Protein AF-A0AAW6JMI2-F1 (afdb_monomer_lite)

Sequence (132 aa):
MVSCQGEDDKPRVPVHCGHKKDKWYDEKLLVSPLIANCVEFFNYSAAGEILPIEEPSKKVAAETTIENLSLNIPKLQRMRQAAIDAELELLDNDDFNEEEIRNIIKDYLELDNDGKYKPFCAAIIYTLQNYY

Foldseek 3Di:
DDDDDDDDPDDPPPAFACVLLPVPDDPQQALDPPDPPSLQQWAADLLQDTAGDPPPSRRRSSVSNCVSRVCPDPVNSNVLNVVLVVVVVVVVVDPDDPVNLVVVLVVQVDADPVRHGDPNSSNNNNCSVPPD

Radius of gyration: 16.34 Å; chains: 1; bounding box: 44×31×35 Å

pLDDT: mean 87.32, std 13.83, range [27.56, 97.81]

Secondary structure (DSSP, 8-state):
--PPPP--SS--SSP-HHHHHTT---TTT---TTSTTGGGGEEE-TTS-EEE-S-HHHHHHHHHHHHHTTTT-HHHHHHHHHHHHHHHHHHTTS---HHHHHHHHHHHHS--TTS-PPTTHHHHHHHHHHH-

Structure (mmCIF, N/CA/C/O backbone):
data_AF-A0AAW6JMI2-F1
#
_entry.id   AF-A0AAW6JMI2-F1
#
loop_
_atom_site.group_PDB
_atom_site.id
_atom_site.type_symbol
_atom_site.label_atom_id
_atom_site.label_alt_id
_atom_site.label_comp_id
_atom_site.label_asym_id
_atom_site.label_entity_id
_atom_site.label_seq_id
_atom_site.pdbx_PDB_ins_code
_atom_site.Cartn_x
_atom_site.Cartn_y
_atom_site.Cartn_z
_atom_si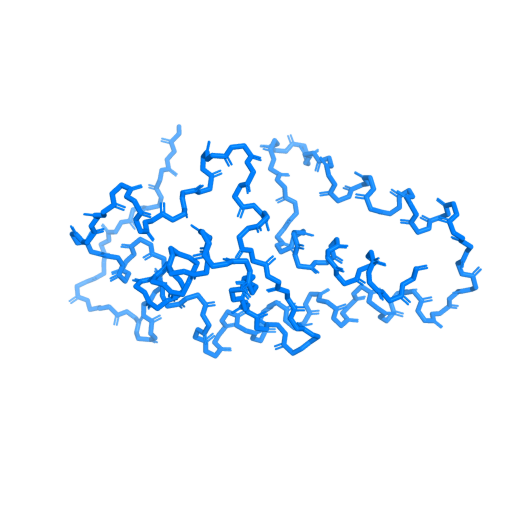te.occupancy
_atom_site.B_iso_or_equiv
_atom_site.auth_seq_id
_atom_site.auth_comp_id
_atom_site.auth_asym_id
_atom_site.auth_atom_id
_atom_site.pdbx_PDB_model_num
ATOM 1 N N . MET A 1 1 ? -22.590 2.071 -10.360 1.00 35.00 1 MET A N 1
ATOM 2 C CA . MET A 1 1 ? -21.605 2.048 -9.259 1.00 35.00 1 MET A CA 1
ATOM 3 C C . MET A 1 1 ? -22.012 0.902 -8.341 1.00 35.00 1 MET A C 1
ATOM 5 O O . MET A 1 1 ? -23.002 1.043 -7.640 1.00 35.00 1 MET A O 1
ATOM 9 N N . VAL A 1 2 ? -21.396 -0.278 -8.459 1.00 27.56 2 VAL A N 1
ATOM 10 C CA . VAL A 1 2 ? -21.819 -1.469 -7.696 1.00 27.56 2 VAL A CA 1
ATOM 11 C C . VAL A 1 2 ? -20.666 -1.886 -6.795 1.00 27.56 2 VAL A C 1
ATOM 13 O O . VAL A 1 2 ? -19.684 -2.466 -7.246 1.00 27.56 2 VAL A O 1
ATOM 16 N N . SER A 1 3 ? -20.790 -1.494 -5.527 1.00 44.75 3 SER A N 1
ATOM 17 C CA . SER A 1 3 ? -20.007 -1.997 -4.401 1.00 44.75 3 SER A CA 1
ATOM 18 C C . SER A 1 3 ? -20.315 -3.485 -4.242 1.00 44.75 3 SER A C 1
ATOM 20 O O . SER A 1 3 ? -21.488 -3.856 -4.232 1.00 44.75 3 SER A O 1
ATOM 22 N N . CYS A 1 4 ? -19.283 -4.329 -4.178 1.00 57.50 4 CYS A N 1
ATOM 23 C CA . CYS A 1 4 ? -19.421 -5.785 -4.160 1.00 57.50 4 CYS A CA 1
ATOM 24 C C . CYS A 1 4 ? -20.424 -6.245 -3.092 1.00 57.50 4 CYS A C 1
ATOM 26 O O . CYS A 1 4 ? -20.301 -5.892 -1.919 1.00 57.50 4 CYS A O 1
ATOM 28 N N . GLN A 1 5 ? -21.419 -7.006 -3.543 1.00 48.47 5 GLN A N 1
ATOM 29 C CA . GLN A 1 5 ? -22.502 -7.560 -2.744 1.00 48.47 5 GLN A CA 1
ATOM 30 C C . GLN A 1 5 ? -21.959 -8.546 -1.705 1.00 48.47 5 GLN A C 1
ATOM 32 O O . GLN A 1 5 ? -21.193 -9.450 -2.040 1.00 48.47 5 GLN A O 1
ATOM 37 N N . GLY A 1 6 ? -22.371 -8.354 -0.453 1.00 53.41 6 GLY A N 1
ATOM 38 C CA . GLY A 1 6 ? -22.297 -9.375 0.579 1.00 53.41 6 GLY A CA 1
ATOM 39 C C . GLY A 1 6 ? -23.549 -10.241 0.519 1.00 53.41 6 GLY A C 1
ATOM 40 O O . GLY A 1 6 ? -24.642 -9.694 0.531 1.00 53.41 6 GLY A O 1
ATOM 41 N N . GLU A 1 7 ? -23.358 -11.556 0.443 1.00 47.69 7 GLU A N 1
ATOM 42 C CA . GLU A 1 7 ? -24.293 -12.609 0.863 1.00 47.69 7 GLU A CA 1
ATOM 43 C C . GLU A 1 7 ? -23.538 -13.950 0.776 1.00 47.69 7 GLU A C 1
ATOM 45 O O . GLU A 1 7 ? -23.599 -14.673 -0.209 1.00 47.69 7 GLU A O 1
ATOM 50 N N . ASP A 1 8 ? -22.742 -14.249 1.804 1.00 48.19 8 ASP A N 1
ATOM 51 C CA . ASP A 1 8 ? -22.264 -15.601 2.111 1.00 48.19 8 ASP A CA 1
ATOM 52 C C . ASP A 1 8 ? -22.510 -15.769 3.625 1.00 48.19 8 ASP A C 1
ATOM 54 O O . ASP A 1 8 ? -21.880 -15.087 4.434 1.00 48.19 8 ASP A O 1
ATOM 58 N N . ASP A 1 9 ? -23.427 -16.661 4.023 1.00 56.53 9 ASP A N 1
ATOM 59 C CA . ASP A 1 9 ? -23.853 -16.923 5.421 1.00 56.53 9 ASP A CA 1
ATOM 60 C C . ASP A 1 9 ? -22.725 -17.452 6.341 1.00 56.53 9 ASP A C 1
ATOM 62 O O . ASP A 1 9 ? -22.934 -17.796 7.508 1.00 56.53 9 ASP A O 1
ATOM 66 N N . LYS A 1 10 ? -21.494 -17.542 5.827 1.00 54.28 10 LYS A N 1
ATOM 67 C CA . LYS A 1 10 ? -20.282 -17.874 6.577 1.00 54.28 10 LYS A CA 1
ATOM 68 C C . LYS A 1 10 ? -19.122 -17.037 6.033 1.00 54.28 10 LYS A C 1
ATOM 70 O O . LYS A 1 10 ? -18.800 -17.169 4.851 1.00 54.28 10 LYS A O 1
ATOM 75 N N . PRO A 1 11 ? -18.438 -16.219 6.855 1.00 53.22 11 PRO A N 1
ATOM 76 C CA . PRO A 1 11 ? -17.300 -15.455 6.371 1.00 53.22 11 PRO A CA 1
ATOM 77 C C . PRO A 1 11 ? -16.192 -16.412 5.925 1.00 53.22 11 PRO A C 1
ATOM 79 O O . PRO A 1 11 ? -15.721 -17.249 6.700 1.00 53.22 11 PRO A O 1
ATOM 82 N N . ARG A 1 12 ? -15.752 -16.279 4.668 1.00 57.06 12 ARG A N 1
ATOM 83 C CA . ARG A 1 12 ? -14.520 -16.919 4.195 1.00 57.06 12 ARG A CA 1
ATOM 84 C C . ARG A 1 12 ? -13.361 -16.335 5.001 1.00 57.06 12 ARG A C 1
ATOM 86 O O . ARG A 1 12 ? -13.000 -15.171 4.851 1.00 57.06 12 ARG A O 1
ATOM 93 N N . VAL A 1 13 ? -12.831 -17.141 5.910 1.00 60.50 13 VAL A N 1
ATOM 94 C CA . VAL A 1 13 ? -11.715 -16.797 6.794 1.00 60.50 13 VAL A CA 1
ATOM 95 C C . VAL A 1 13 ? -10.440 -16.621 5.950 1.00 60.50 13 VAL A C 1
ATOM 97 O O . VAL A 1 13 ? -10.189 -17.481 5.102 1.00 60.50 13 VAL A O 1
ATOM 100 N N . PRO A 1 14 ? -9.598 -15.588 6.152 1.00 68.25 14 PRO A N 1
ATOM 101 C CA . PRO A 1 14 ? -9.759 -14.386 6.977 1.00 68.25 14 PRO A CA 1
ATOM 102 C C . PRO A 1 14 ? -10.402 -13.216 6.203 1.00 68.25 14 PRO A C 1
ATOM 104 O O . PRO A 1 14 ? -10.058 -12.951 5.051 1.00 68.25 14 PRO A O 1
ATOM 107 N N . VAL A 1 15 ? -11.283 -12.467 6.873 1.00 80.69 15 VAL A N 1
ATOM 108 C CA . VAL A 1 15 ? -11.886 -11.230 6.344 1.00 80.69 15 VAL A CA 1
ATOM 109 C C . VAL A 1 15 ? -10.923 -10.042 6.455 1.00 80.69 15 VAL A C 1
ATOM 111 O O . VAL A 1 15 ? -10.117 -9.974 7.381 1.00 80.69 15 VAL A O 1
ATOM 114 N N . HIS A 1 16 ? -11.020 -9.093 5.522 1.00 86.19 16 HIS A N 1
ATOM 115 C CA . HIS A 1 16 ? -10.214 -7.867 5.474 1.00 86.19 16 HIS A CA 1
ATOM 116 C C . HIS A 1 16 ? -11.043 -6.682 4.949 1.00 86.19 16 HIS A C 1
ATOM 118 O O . HIS A 1 16 ? -12.182 -6.854 4.499 1.00 86.19 16 HIS A O 1
ATOM 124 N N . CYS A 1 17 ? -10.466 -5.479 4.980 1.00 84.69 17 CYS A N 1
ATOM 125 C CA . CYS A 1 17 ? -11.077 -4.233 4.513 1.00 84.69 17 CYS A CA 1
ATOM 126 C C . CYS A 1 17 ? -12.479 -4.028 5.116 1.00 84.69 17 CYS A C 1
ATOM 128 O O . CYS A 1 17 ? -12.653 -4.187 6.321 1.00 84.69 17 CYS A O 1
ATOM 130 N N . GLY A 1 18 ? -13.487 -3.700 4.298 1.00 80.25 18 GLY A N 1
ATOM 131 C CA . GLY A 1 18 ? -14.852 -3.424 4.762 1.00 80.25 18 GLY A CA 1
ATOM 132 C C . GLY A 1 18 ? -15.501 -4.574 5.540 1.00 80.25 18 GLY A C 1
ATOM 133 O O . GLY A 1 18 ? -16.195 -4.323 6.517 1.00 80.25 18 GLY A O 1
ATOM 134 N N . HIS A 1 19 ? -15.215 -5.828 5.178 1.00 81.81 19 HIS A N 1
ATOM 135 C CA . HIS A 1 19 ? -15.763 -6.988 5.890 1.00 81.81 19 HIS A CA 1
ATOM 136 C C . HIS A 1 19 ? -15.172 -7.147 7.292 1.00 81.81 19 HIS A C 1
ATOM 138 O O . HIS A 1 19 ? -15.861 -7.594 8.201 1.00 81.81 19 HIS A O 1
ATOM 144 N N . LYS A 1 20 ? -13.894 -6.792 7.472 1.00 85.94 20 LYS A N 1
ATOM 145 C CA . LYS A 1 20 ? -13.252 -6.800 8.790 1.00 85.94 20 LYS A CA 1
ATOM 146 C C . LYS A 1 20 ? -13.643 -5.580 9.619 1.00 85.94 20 LYS A C 1
ATOM 148 O O . LYS A 1 20 ? -13.850 -5.718 10.819 1.00 85.94 20 LYS A O 1
ATOM 153 N N . LYS A 1 21 ? -13.741 -4.423 8.958 1.00 86.50 21 LYS A N 1
ATOM 154 C CA . LYS A 1 21 ? -14.138 -3.145 9.549 1.00 86.50 21 LYS A CA 1
ATOM 155 C C . LYS A 1 21 ? -15.469 -3.260 10.294 1.00 86.50 21 LYS A C 1
ATOM 157 O O . LYS A 1 21 ? -15.616 -2.659 11.351 1.00 86.50 21 LYS A O 1
ATOM 162 N N . ASP A 1 22 ? -16.419 -4.023 9.744 1.00 84.69 22 ASP A N 1
ATOM 163 C CA . ASP A 1 22 ? -17.784 -4.143 10.268 1.00 84.69 22 ASP A CA 1
ATOM 164 C C . ASP A 1 22 ? -18.371 -2.746 10.565 1.00 84.69 22 ASP A C 1
ATOM 166 O O . ASP A 1 22 ? -18.466 -1.912 9.660 1.00 84.69 22 ASP A O 1
ATOM 170 N N . LYS A 1 23 ? -18.706 -2.449 11.825 1.00 87.81 23 LYS A N 1
ATOM 171 C CA . LYS A 1 23 ? -19.257 -1.157 12.259 1.00 87.81 23 LYS A CA 1
ATOM 172 C C . LYS A 1 23 ? -18.207 -0.186 12.793 1.00 87.81 23 LYS A C 1
ATOM 174 O O . LYS A 1 23 ? -18.566 0.920 13.195 1.00 87.81 23 LYS A O 1
ATOM 179 N N . TRP A 1 24 ? -16.935 -0.576 12.838 1.00 91.50 24 TRP A N 1
ATOM 180 C CA . TRP A 1 24 ? -15.885 0.289 13.356 1.00 91.50 24 TRP A CA 1
ATOM 181 C C . TRP A 1 24 ? -15.662 1.482 12.422 1.00 91.50 24 TRP A C 1
ATOM 183 O O . TRP A 1 24 ? -15.388 1.336 11.230 1.00 91.50 24 TRP A O 1
ATOM 193 N N . TYR A 1 25 ? -15.779 2.683 12.972 1.00 91.69 25 TYR A N 1
ATOM 194 C CA . TYR A 1 25 ? -15.459 3.927 12.294 1.00 91.69 25 TYR A CA 1
ATOM 195 C C . TYR A 1 25 ? -15.048 4.962 13.334 1.00 91.69 25 TYR A C 1
ATOM 197 O O . TYR A 1 25 ? -15.778 5.209 14.291 1.00 91.69 25 TYR A O 1
ATOM 205 N N . ASP A 1 26 ? -13.895 5.576 13.109 1.00 94.38 26 ASP A N 1
ATOM 206 C CA . ASP A 1 26 ? -13.416 6.727 13.857 1.00 94.38 26 ASP A CA 1
ATOM 207 C C . ASP A 1 26 ? -12.778 7.682 12.846 1.00 94.38 26 ASP A C 1
ATOM 209 O O . ASP A 1 26 ? -11.852 7.306 12.131 1.00 94.38 26 ASP A O 1
ATOM 213 N N . GLU A 1 27 ? -13.309 8.897 12.745 1.00 91.69 27 GLU A N 1
ATOM 214 C CA . GLU A 1 27 ? -12.872 9.896 11.764 1.00 91.69 27 GLU A CA 1
ATOM 215 C C . GLU A 1 27 ? -11.391 10.273 11.917 1.00 91.69 27 GLU A C 1
ATOM 217 O O . GLU A 1 27 ? -10.734 10.600 10.932 1.00 91.69 27 GLU A O 1
ATOM 222 N N . LYS A 1 28 ? -10.850 10.204 13.139 1.00 92.44 28 LYS A N 1
ATOM 223 C CA . LYS A 1 28 ? -9.457 10.558 13.431 1.00 92.44 28 LYS A CA 1
ATOM 224 C C . LYS A 1 28 ? -8.508 9.380 13.262 1.00 92.44 28 LYS A C 1
ATOM 226 O O . LYS A 1 28 ? -7.317 9.599 13.058 1.00 92.44 28 LYS A O 1
ATOM 231 N N . LEU A 1 29 ? -9.010 8.152 13.385 1.00 94.19 29 LEU A N 1
ATOM 232 C CA . LEU A 1 29 ? -8.183 6.944 13.358 1.00 94.19 29 LEU A CA 1
ATOM 233 C C . LEU A 1 29 ? -8.306 6.135 12.066 1.00 94.19 29 LEU A C 1
ATOM 235 O O . LEU A 1 29 ? -7.457 5.284 11.814 1.00 94.19 29 LEU A O 1
ATOM 239 N N . LEU A 1 30 ? -9.327 6.377 11.242 1.00 94.38 30 LEU A N 1
ATOM 240 C CA . LEU A 1 30 ? -9.474 5.736 9.940 1.00 94.38 30 LEU A CA 1
ATOM 241 C C . LEU A 1 30 ? -8.836 6.585 8.837 1.00 94.38 30 LEU A C 1
ATOM 243 O O . LEU A 1 30 ? -9.388 7.599 8.408 1.00 94.38 30 LEU A O 1
ATOM 247 N N . VAL A 1 31 ? -7.739 6.088 8.276 1.00 94.44 31 VAL A N 1
ATOM 248 C CA . VAL A 1 31 ? -7.166 6.619 7.038 1.00 94.44 31 VAL A CA 1
ATOM 249 C C . VAL A 1 31 ? -8.017 6.130 5.865 1.00 94.44 31 VAL A C 1
ATOM 251 O O . VAL A 1 31 ? -7.914 4.988 5.415 1.00 94.44 31 VAL A O 1
ATOM 254 N N . SER A 1 32 ? -8.919 6.989 5.394 1.00 88.81 32 SER A N 1
ATOM 255 C CA . SER A 1 32 ? -9.796 6.686 4.261 1.00 88.81 32 SER A CA 1
ATOM 256 C C . SER A 1 32 ? -9.038 6.813 2.934 1.00 88.81 32 SER A C 1
ATOM 258 O O . SER A 1 32 ? -8.371 7.822 2.735 1.00 88.81 32 SER A O 1
ATOM 260 N N . PRO A 1 33 ? -9.207 5.898 1.962 1.00 84.69 33 PRO A N 1
ATOM 261 C CA . PRO A 1 33 ? -8.627 6.060 0.623 1.00 84.69 33 PRO A CA 1
ATOM 262 C C . PRO A 1 33 ? -9.194 7.268 -0.149 1.00 84.69 33 PRO A C 1
ATOM 264 O O . PRO A 1 33 ? -8.732 7.570 -1.241 1.00 84.69 33 PRO A O 1
ATOM 267 N N . LEU A 1 34 ? -10.213 7.946 0.395 1.00 85.06 34 LEU A N 1
ATOM 268 C CA . LEU A 1 34 ? -10.815 9.147 -0.187 1.00 85.06 34 LEU A CA 1
ATOM 269 C C . LEU A 1 34 ? -10.103 10.447 0.216 1.00 85.06 34 LEU A C 1
ATOM 271 O O . LEU A 1 34 ? -10.412 11.491 -0.355 1.00 85.06 34 LEU A O 1
ATOM 275 N N . ILE A 1 35 ? -9.191 10.422 1.197 1.00 85.50 35 ILE A N 1
ATOM 276 C CA . ILE A 1 35 ? -8.381 11.607 1.508 1.00 85.50 35 ILE A CA 1
ATOM 277 C C . ILE A 1 35 ? -7.208 11.677 0.526 1.00 85.50 35 ILE A C 1
ATOM 279 O O . ILE A 1 35 ? -6.548 10.669 0.266 1.00 85.50 35 ILE A O 1
ATOM 283 N N . ALA A 1 36 ? -6.950 12.871 -0.013 1.00 79.06 36 ALA A N 1
ATOM 284 C CA . ALA A 1 36 ? -6.003 13.082 -1.111 1.00 79.06 36 ALA A CA 1
ATOM 285 C C . ALA A 1 36 ? -4.585 12.557 -0.822 1.00 79.06 36 ALA A C 1
ATOM 287 O O . ALA A 1 36 ? -3.894 12.121 -1.733 1.00 79.06 36 ALA A O 1
ATOM 288 N N . ASN A 1 37 ? -4.168 12.560 0.444 1.00 84.62 37 ASN A N 1
ATOM 289 C CA . ASN A 1 37 ? -2.830 12.176 0.879 1.00 84.62 37 ASN A CA 1
ATOM 290 C C . ASN A 1 37 ? -2.807 10.894 1.730 1.00 84.62 37 ASN A C 1
ATOM 292 O O . ASN A 1 37 ? -1.906 10.709 2.545 1.00 84.62 37 ASN A O 1
ATOM 296 N N . CYS A 1 38 ? -3.781 9.992 1.556 1.00 87.31 38 CYS A N 1
ATOM 297 C CA . CYS A 1 38 ? -3.841 8.735 2.316 1.00 87.31 38 CYS A CA 1
ATOM 298 C C . CYS A 1 38 ? -2.553 7.901 2.215 1.00 87.31 38 CYS A C 1
ATOM 300 O O . CYS A 1 38 ? -2.179 7.234 3.175 1.00 87.31 38 CYS A O 1
ATOM 302 N N . VAL A 1 39 ? -1.855 7.968 1.078 1.00 87.31 39 VAL A N 1
ATOM 303 C CA . VAL A 1 39 ? -0.595 7.253 0.843 1.00 87.31 39 VAL A CA 1
ATOM 304 C C . VAL A 1 39 ? 0.531 7.704 1.776 1.00 87.31 39 VAL A C 1
ATOM 306 O O . VAL A 1 39 ? 1.373 6.891 2.127 1.00 87.31 39 VAL A O 1
ATOM 309 N N . GLU A 1 40 ? 0.512 8.948 2.267 1.00 91.75 40 GLU A N 1
ATOM 310 C CA . GLU A 1 40 ? 1.538 9.481 3.179 1.00 91.75 40 GLU A CA 1
ATOM 311 C C . GLU A 1 40 ? 1.461 8.903 4.602 1.00 91.75 40 GLU A C 1
ATOM 313 O O . GLU A 1 40 ? 2.300 9.215 5.446 1.00 91.75 40 GLU A O 1
ATOM 318 N N . PHE A 1 41 ? 0.427 8.119 4.907 1.00 95.75 41 PHE A N 1
ATOM 319 C CA . PHE A 1 41 ? 0.276 7.455 6.202 1.00 95.75 41 PHE A CA 1
ATOM 320 C C . PHE A 1 41 ? 1.010 6.114 6.255 1.00 95.75 41 PHE A C 1
ATOM 322 O O . PHE A 1 41 ? 1.188 5.565 7.345 1.00 95.75 41 PHE A O 1
ATOM 329 N N . PHE A 1 42 ? 1.420 5.582 5.101 1.00 96.19 42 PHE A N 1
ATOM 330 C CA . PHE A 1 42 ? 1.877 4.208 4.969 1.00 96.19 42 PHE A CA 1
ATOM 331 C C . PHE A 1 42 ? 3.226 4.106 4.258 1.00 96.19 42 PHE A C 1
ATOM 333 O O . PHE A 1 42 ? 3.476 4.777 3.263 1.00 96.19 42 PHE A O 1
ATOM 340 N N . ASN A 1 43 ? 4.055 3.191 4.747 1.00 95.88 43 ASN A N 1
ATOM 341 C CA . ASN A 1 43 ? 5.242 2.674 4.080 1.00 95.88 43 ASN A CA 1
ATOM 342 C C . ASN A 1 43 ? 4.985 1.231 3.631 1.00 95.88 43 ASN A C 1
ATOM 344 O O . ASN A 1 43 ? 4.080 0.564 4.146 1.00 95.88 43 ASN A O 1
ATOM 348 N N . TYR A 1 44 ? 5.813 0.728 2.717 1.00 95.62 44 TYR A N 1
ATOM 349 C CA . TYR A 1 44 ? 5.716 -0.644 2.228 1.00 95.62 44 TYR A CA 1
ATOM 350 C C . TYR A 1 44 ? 7.051 -1.365 2.370 1.00 95.62 44 TYR A C 1
ATOM 352 O O . TYR A 1 44 ? 8.103 -0.801 2.080 1.00 95.62 44 TYR A O 1
ATOM 360 N N . SER A 1 45 ? 7.014 -2.618 2.821 1.00 95.31 45 SER A N 1
ATOM 361 C CA . SER A 1 45 ? 8.190 -3.489 2.786 1.00 95.31 45 SER A CA 1
ATOM 362 C C . SER A 1 45 ? 8.230 -4.289 1.483 1.00 95.31 45 SER A C 1
ATOM 364 O O . SER A 1 45 ? 7.186 -4.577 0.893 1.00 95.31 45 SER A O 1
ATOM 366 N N . ALA A 1 46 ? 9.424 -4.732 1.078 1.00 92.12 46 ALA A N 1
ATOM 367 C CA . ALA A 1 46 ? 9.581 -5.659 -0.047 1.00 92.12 46 ALA A CA 1
ATOM 368 C C . ALA A 1 46 ? 8.801 -6.977 0.162 1.00 92.12 46 ALA A C 1
ATOM 370 O O . ALA A 1 46 ? 8.310 -7.571 -0.787 1.00 92.12 46 ALA A O 1
ATOM 371 N N . ALA A 1 47 ? 8.577 -7.391 1.417 1.00 94.62 47 ALA A N 1
ATOM 372 C CA . ALA A 1 47 ? 7.746 -8.549 1.762 1.00 94.62 47 ALA A CA 1
ATOM 373 C C . ALA A 1 47 ? 6.224 -8.284 1.654 1.00 94.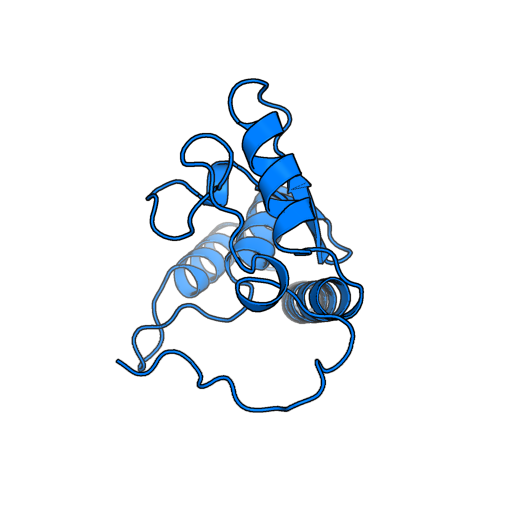62 47 ALA A C 1
ATOM 375 O O . ALA A 1 47 ? 5.408 -9.110 2.070 1.00 94.62 47 ALA A O 1
ATOM 376 N N . GLY A 1 48 ? 5.815 -7.126 1.128 1.00 95.25 48 GLY A N 1
ATOM 377 C CA . GLY A 1 48 ? 4.414 -6.768 0.934 1.00 95.25 48 GLY A CA 1
ATOM 378 C C . GLY A 1 48 ? 3.689 -6.368 2.221 1.00 95.25 48 GLY A C 1
ATOM 379 O O . GLY A 1 48 ? 2.456 -6.416 2.274 1.00 95.25 48 GLY A O 1
ATOM 380 N N . GLU A 1 49 ? 4.397 -5.977 3.278 1.00 97.31 49 GLU A N 1
ATOM 381 C CA . GLU A 1 49 ? 3.771 -5.435 4.487 1.00 97.31 49 GLU A CA 1
ATOM 382 C C . GLU A 1 49 ? 3.428 -3.959 4.305 1.00 97.31 49 GLU A C 1
ATOM 384 O O . GLU A 1 49 ? 4.181 -3.213 3.688 1.00 97.31 49 GLU A O 1
ATOM 389 N N . ILE A 1 50 ? 2.294 -3.539 4.865 1.00 97.12 50 ILE A N 1
ATOM 390 C CA . ILE A 1 50 ? 1.963 -2.125 5.043 1.00 97.12 50 ILE A CA 1
ATOM 391 C C . ILE A 1 50 ? 2.392 -1.732 6.449 1.00 97.12 50 ILE A C 1
ATOM 393 O O . ILE A 1 50 ? 1.931 -2.327 7.424 1.00 97.12 50 ILE A O 1
ATOM 397 N N . LEU A 1 51 ? 3.263 -0.740 6.548 1.00 97.31 51 LEU A N 1
ATOM 398 C CA . LEU A 1 51 ? 3.781 -0.217 7.805 1.00 97.31 51 LEU A CA 1
ATOM 399 C C . LEU A 1 51 ? 3.235 1.197 8.021 1.00 97.31 51 LEU A C 1
ATOM 401 O O . LEU A 1 51 ? 3.055 1.930 7.047 1.00 97.31 51 LEU A O 1
ATOM 405 N N . PRO A 1 52 ? 2.957 1.613 9.263 1.00 97.31 52 PRO A N 1
ATOM 406 C CA . PRO A 1 52 ? 2.657 3.010 9.535 1.00 97.31 52 PRO A CA 1
ATOM 407 C C . PRO A 1 52 ? 3.896 3.878 9.272 1.00 97.31 52 PRO A C 1
ATOM 409 O O . PRO A 1 52 ? 5.035 3.420 9.389 1.00 97.31 52 PRO A O 1
ATOM 412 N N . ILE A 1 53 ? 3.687 5.150 8.948 1.00 95.75 53 ILE A N 1
ATOM 413 C CA . ILE A 1 53 ? 4.773 6.131 8.993 1.00 95.75 53 ILE A CA 1
ATOM 414 C C . ILE A 1 53 ? 5.167 6.442 10.445 1.00 95.75 53 ILE A C 1
ATOM 416 O O . ILE A 1 53 ? 4.336 6.399 11.352 1.00 95.75 53 ILE A O 1
ATOM 420 N N . GLU A 1 54 ? 6.432 6.801 10.670 1.00 94.75 54 GLU A N 1
ATOM 421 C CA . GLU A 1 54 ? 6.950 7.137 12.004 1.00 94.75 54 GLU A CA 1
ATOM 422 C C . GLU A 1 54 ? 6.540 8.537 12.495 1.00 94.75 54 GLU A C 1
ATOM 424 O O . GLU A 1 54 ? 6.737 8.863 13.666 1.00 94.75 54 GLU A O 1
ATOM 429 N N . GLU A 1 55 ? 5.947 9.370 11.631 1.00 95.62 55 GLU A N 1
ATOM 430 C CA . GLU A 1 55 ? 5.460 10.702 12.002 1.00 95.62 55 GLU A CA 1
ATOM 431 C C . GLU A 1 55 ? 4.360 10.584 13.081 1.00 95.62 55 GLU A C 1
ATOM 433 O O . GLU A 1 55 ? 3.280 10.057 12.789 1.00 95.62 55 GLU A O 1
ATOM 438 N N . PRO A 1 56 ? 4.565 11.091 14.316 1.00 93.38 56 PRO A N 1
ATOM 439 C CA . PRO A 1 56 ? 3.650 10.829 15.433 1.00 93.38 56 PRO A CA 1
ATOM 440 C C . PRO A 1 56 ? 2.201 11.281 15.201 1.00 93.38 56 PRO A C 1
ATOM 442 O O . PRO A 1 56 ? 1.272 10.665 15.720 1.00 93.38 56 PRO A O 1
ATOM 445 N N . SER A 1 57 ? 2.001 12.338 14.408 1.00 93.38 57 SER A N 1
ATOM 446 C CA . SER A 1 57 ? 0.686 12.884 14.035 1.00 93.38 57 SER A CA 1
ATOM 447 C C . SER A 1 57 ? -0.146 11.920 13.170 1.00 93.38 57 SER A C 1
ATOM 449 O O . SER A 1 57 ? -1.374 11.979 13.204 1.00 93.38 57 SER A O 1
ATOM 451 N N . LYS A 1 58 ? 0.512 11.036 12.407 1.00 95.19 58 LYS A N 1
ATOM 452 C CA . LYS A 1 58 ? -0.095 10.110 11.434 1.00 95.19 58 LYS A CA 1
ATOM 453 C C . LYS A 1 58 ? -0.023 8.653 11.889 1.00 95.19 58 LYS A C 1
ATOM 455 O O . LYS A 1 58 ? -0.920 7.872 11.568 1.00 95.19 58 LYS A O 1
ATOM 460 N N . LYS A 1 59 ? 1.011 8.299 12.662 1.00 96.88 59 LYS A N 1
ATOM 461 C CA . LYS A 1 59 ? 1.334 6.927 13.078 1.00 96.88 59 LYS A CA 1
ATOM 462 C C . LYS A 1 59 ? 0.146 6.194 13.695 1.00 96.88 59 LYS A C 1
ATOM 464 O O . LYS A 1 59 ? -0.208 5.114 13.236 1.00 96.88 59 LYS A O 1
ATOM 469 N N . VAL A 1 60 ? -0.523 6.813 14.670 1.00 97.31 60 VAL A N 1
ATOM 470 C CA . VAL A 1 60 ? -1.635 6.180 15.403 1.00 97.31 60 VAL A CA 1
ATOM 471 C C . VAL A 1 60 ? -2.811 5.850 14.476 1.00 97.31 60 VAL A C 1
ATOM 473 O O . VAL A 1 60 ? -3.379 4.761 14.557 1.00 97.31 60 VAL A O 1
ATOM 476 N N . ALA A 1 61 ? -3.169 6.759 13.565 1.00 96.56 61 ALA A N 1
ATOM 477 C CA . ALA A 1 61 ? -4.237 6.518 12.595 1.00 96.56 61 ALA A CA 1
ATOM 478 C C . ALA A 1 61 ? -3.852 5.412 11.597 1.00 96.56 61 ALA A C 1
ATOM 480 O O . ALA A 1 61 ? -4.664 4.540 11.282 1.00 96.56 61 ALA A O 1
ATOM 481 N N . ALA A 1 62 ? -2.599 5.403 11.140 1.00 97.25 62 ALA A N 1
ATOM 482 C CA . ALA A 1 62 ? -2.087 4.377 10.241 1.00 97.25 62 ALA A CA 1
ATOM 483 C C . ALA A 1 62 ? -2.097 2.982 10.892 1.00 97.25 62 ALA A C 1
ATOM 485 O O . ALA A 1 62 ? -2.665 2.050 10.321 1.00 97.25 62 ALA A O 1
ATOM 486 N N . GLU A 1 63 ? -1.552 2.849 12.107 1.00 97.81 63 GLU A N 1
ATOM 487 C CA . GLU A 1 63 ? -1.550 1.604 12.892 1.00 97.81 63 GLU A CA 1
ATOM 488 C C . GLU A 1 63 ? -2.971 1.080 13.098 1.00 97.81 63 GLU A C 1
ATOM 490 O O . GLU A 1 63 ? -3.282 -0.064 12.752 1.00 97.81 63 GLU A O 1
ATOM 495 N N . THR A 1 64 ? -3.862 1.956 13.570 1.00 97.19 64 THR A N 1
ATOM 496 C CA . THR A 1 64 ? -5.258 1.602 13.839 1.00 97.19 64 THR A CA 1
ATOM 497 C C . THR A 1 64 ? -5.965 1.139 12.565 1.00 97.19 64 THR A C 1
ATOM 499 O O . THR A 1 64 ? -6.725 0.168 12.592 1.00 97.19 64 THR A O 1
ATOM 502 N N . THR A 1 65 ? -5.700 1.796 11.432 1.00 96.38 65 THR A N 1
ATOM 503 C CA . THR A 1 65 ? -6.270 1.429 10.131 1.00 96.38 65 THR A CA 1
ATOM 504 C C . THR A 1 65 ? -5.753 0.076 9.646 1.00 96.38 65 THR A C 1
ATOM 506 O O . THR A 1 65 ? -6.550 -0.758 9.211 1.00 96.38 65 THR A O 1
ATOM 509 N N . ILE A 1 66 ? -4.444 -0.179 9.742 1.00 96.44 66 ILE A N 1
ATOM 510 C CA . ILE A 1 66 ? -3.837 -1.460 9.348 1.00 96.44 66 ILE A CA 1
ATOM 511 C C . ILE A 1 66 ? -4.460 -2.612 10.143 1.00 96.44 66 ILE A C 1
ATOM 513 O O . ILE A 1 66 ? -4.828 -3.633 9.550 1.00 96.44 66 ILE A O 1
ATOM 517 N N . GLU A 1 67 ? -4.622 -2.437 11.456 1.00 95.75 67 GLU A N 1
ATOM 518 C CA . GLU A 1 67 ? -5.179 -3.449 12.354 1.00 95.75 67 GLU A CA 1
ATOM 519 C C . GLU A 1 67 ? -6.674 -3.692 12.094 1.00 95.75 67 GLU A C 1
ATOM 521 O O . GLU A 1 67 ? -7.086 -4.817 11.778 1.00 95.75 67 GLU A O 1
ATOM 526 N N . ASN A 1 68 ? -7.491 -2.634 12.145 1.00 94.75 68 ASN A N 1
ATOM 527 C CA . ASN A 1 68 ? -8.950 -2.745 12.047 1.00 94.75 68 ASN A CA 1
ATOM 528 C C . ASN A 1 68 ? -9.439 -3.125 10.647 1.00 94.75 68 ASN A C 1
ATOM 530 O O . ASN A 1 68 ? -10.526 -3.682 10.507 1.00 94.75 68 ASN A O 1
ATOM 534 N N . LEU A 1 69 ? -8.647 -2.869 9.604 1.00 94.06 69 LEU A N 1
ATOM 535 C CA . LEU A 1 69 ? -8.932 -3.360 8.255 1.00 94.06 69 LEU A CA 1
ATOM 536 C C . LEU A 1 69 ? -8.187 -4.662 7.934 1.00 94.06 69 LEU A C 1
ATOM 538 O O . LEU A 1 69 ? -8.406 -5.240 6.868 1.00 94.06 69 LEU A O 1
ATOM 542 N N . SER A 1 70 ? -7.332 -5.141 8.844 1.00 94.81 70 SER A N 1
ATOM 543 C CA . SER A 1 70 ? -6.506 -6.339 8.672 1.00 94.81 70 SER A CA 1
ATOM 544 C C . SER A 1 70 ? -5.757 -6.332 7.332 1.00 94.81 70 SER A C 1
ATOM 546 O O . SER A 1 70 ? -5.748 -7.312 6.585 1.00 94.81 70 SER A O 1
ATOM 548 N N . LEU A 1 71 ? -5.127 -5.195 7.014 1.00 94.88 71 LEU A N 1
ATOM 549 C CA . LEU A 1 71 ? -4.462 -4.976 5.722 1.00 94.88 71 LEU A CA 1
ATOM 550 C C . LEU A 1 71 ? -3.226 -5.864 5.528 1.00 94.88 71 LEU A C 1
ATOM 552 O O . LEU A 1 71 ? -2.798 -6.078 4.393 1.00 94.88 71 LEU A O 1
ATOM 556 N N . ASN A 1 72 ? -2.690 -6.413 6.620 1.00 96.69 72 ASN A N 1
ATOM 557 C CA . ASN A 1 72 ? -1.526 -7.297 6.659 1.00 96.69 72 ASN A CA 1
ATOM 558 C C . ASN A 1 72 ? -1.873 -8.777 6.869 1.00 96.69 72 ASN A C 1
ATOM 560 O O . ASN A 1 72 ? -1.033 -9.552 7.311 1.00 96.69 72 ASN A O 1
ATOM 564 N N . ILE A 1 73 ? -3.089 -9.224 6.537 1.00 94.75 73 ILE A N 1
ATOM 565 C CA . ILE A 1 73 ? -3.334 -10.674 6.525 1.00 94.75 73 ILE A CA 1
ATOM 566 C C . ILE A 1 73 ? -2.409 -11.373 5.511 1.00 94.75 73 ILE A C 1
ATOM 568 O O . ILE A 1 73 ? -2.135 -10.801 4.448 1.00 94.75 73 ILE A O 1
ATOM 572 N N . PRO A 1 74 ? -2.014 -12.641 5.749 1.00 94.88 74 PRO A N 1
ATOM 573 C CA . PRO A 1 74 ? -1.035 -13.332 4.906 1.00 94.88 74 PRO A CA 1
ATOM 574 C C . PRO A 1 74 ? -1.405 -13.388 3.421 1.00 94.88 74 PRO A C 1
ATOM 576 O O . PRO A 1 74 ? -0.537 -13.422 2.557 1.00 94.88 74 PRO A O 1
ATOM 579 N N . LYS A 1 75 ? -2.704 -13.413 3.095 1.00 93.19 75 LYS A N 1
ATOM 580 C CA . LYS A 1 75 ? -3.166 -13.371 1.702 1.00 93.19 75 LYS A CA 1
ATOM 581 C C . LYS A 1 75 ? -2.795 -12.046 1.026 1.00 93.19 75 LYS A C 1
ATOM 583 O O . LYS A 1 75 ? -2.229 -12.073 -0.058 1.00 93.19 75 LYS A O 1
ATOM 588 N N . LEU A 1 76 ? -3.110 -10.912 1.656 1.00 94.06 76 LEU A N 1
ATOM 589 C CA . LEU A 1 76 ? -2.851 -9.588 1.084 1.00 94.06 76 LEU A CA 1
ATOM 590 C C . LEU A 1 76 ? -1.355 -9.280 1.030 1.00 94.06 76 LEU A C 1
ATOM 592 O O . LEU A 1 76 ? -0.904 -8.735 0.029 1.00 94.06 76 LEU A O 1
ATOM 596 N N . GLN A 1 77 ? -0.597 -9.674 2.059 1.00 96.69 77 GLN A N 1
ATOM 597 C CA . GLN A 1 77 ? 0.862 -9.539 2.059 1.00 96.69 77 GLN A CA 1
ATOM 598 C C . GLN A 1 77 ? 1.486 -10.286 0.878 1.00 96.69 77 GLN A C 1
ATOM 600 O O . GLN A 1 77 ? 2.176 -9.667 0.079 1.00 96.69 77 GLN A O 1
ATOM 605 N N . ARG A 1 78 ? 1.147 -11.569 0.680 1.00 96.56 78 ARG A N 1
ATOM 606 C CA . ARG A 1 78 ? 1.659 -12.353 -0.460 1.00 96.56 78 ARG A CA 1
ATOM 607 C C . ARG A 1 78 ? 1.255 -11.782 -1.815 1.00 96.56 78 ARG A C 1
ATOM 609 O O . ARG A 1 78 ? 2.049 -11.819 -2.741 1.00 96.56 78 ARG A O 1
ATOM 616 N N . MET A 1 79 ? 0.029 -11.271 -1.945 1.00 96.19 79 MET A N 1
ATOM 617 C CA . MET A 1 79 ? -0.417 -10.645 -3.195 1.00 96.19 79 MET A CA 1
ATOM 618 C C . MET A 1 79 ? 0.362 -9.361 -3.501 1.00 96.19 79 MET A C 1
ATOM 620 O O . MET A 1 79 ? 0.706 -9.137 -4.655 1.00 96.19 79 MET A O 1
ATOM 624 N N . ARG A 1 80 ? 0.653 -8.538 -2.484 1.00 97.38 80 ARG A N 1
A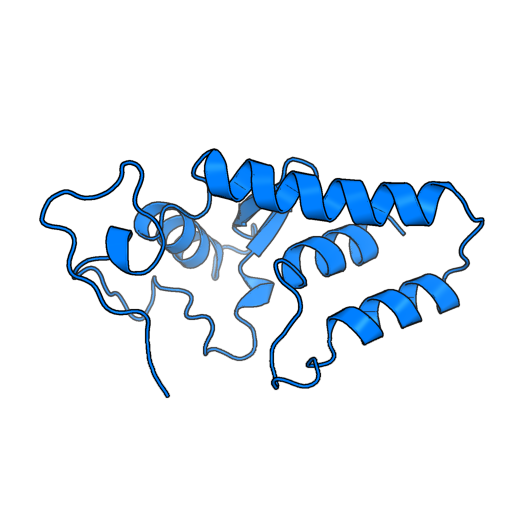TOM 625 C CA . ARG A 1 80 ? 1.502 -7.349 -2.644 1.00 97.38 80 ARG A CA 1
ATOM 626 C C . ARG A 1 80 ? 2.939 -7.723 -2.964 1.00 97.38 80 ARG A C 1
ATOM 628 O O . ARG A 1 80 ? 3.485 -7.174 -3.907 1.00 97.38 80 ARG A O 1
ATOM 635 N N . GLN A 1 81 ? 3.506 -8.669 -2.220 1.00 97.50 81 GLN A N 1
ATOM 636 C CA . GLN A 1 81 ? 4.855 -9.170 -2.454 1.00 97.50 81 GLN A CA 1
ATOM 637 C C . GLN A 1 81 ? 5.006 -9.671 -3.892 1.00 97.50 81 GLN A C 1
ATOM 639 O O . GLN A 1 81 ? 5.869 -9.191 -4.602 1.00 97.50 81 GLN A O 1
ATOM 644 N N . ALA A 1 82 ? 4.103 -10.535 -4.364 1.00 97.44 82 ALA A N 1
ATOM 645 C CA . ALA A 1 82 ? 4.166 -11.054 -5.729 1.00 97.44 82 ALA A CA 1
ATOM 646 C C . ALA A 1 82 ? 4.082 -9.953 -6.802 1.00 97.44 82 ALA A C 1
ATOM 648 O O . ALA A 1 82 ? 4.687 -10.088 -7.858 1.00 97.44 82 ALA A O 1
ATOM 649 N N . ALA A 1 83 ? 3.331 -8.876 -6.550 1.00 96.19 83 ALA A N 1
ATOM 650 C CA . ALA A 1 83 ? 3.263 -7.739 -7.465 1.00 96.19 83 ALA A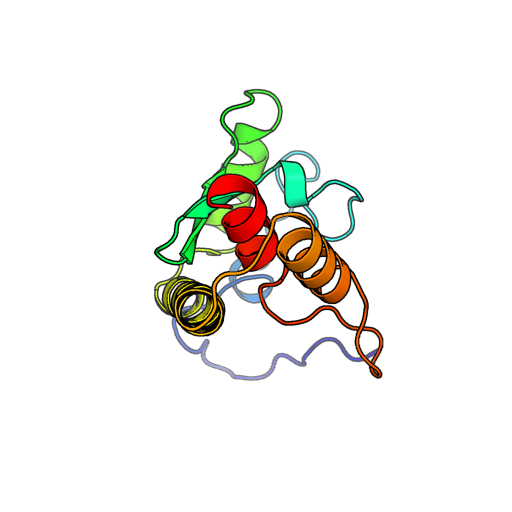 CA 1
ATOM 651 C C . ALA A 1 83 ? 4.556 -6.906 -7.459 1.00 96.19 83 ALA A C 1
ATOM 653 O O . ALA A 1 83 ? 4.979 -6.448 -8.513 1.00 96.19 83 ALA A O 1
ATOM 654 N N . ILE A 1 84 ? 5.176 -6.728 -6.288 1.00 95.38 84 ILE A N 1
ATOM 655 C CA . ILE A 1 84 ? 6.477 -6.059 -6.152 1.00 95.38 84 ILE A CA 1
ATOM 656 C C . ILE A 1 84 ? 7.564 -6.894 -6.835 1.00 95.38 84 ILE A C 1
ATOM 658 O O . ILE A 1 84 ? 8.280 -6.366 -7.675 1.00 95.38 84 ILE A O 1
ATOM 662 N N . ASP A 1 85 ? 7.646 -8.186 -6.514 1.00 95.38 85 ASP A N 1
ATOM 663 C CA . ASP A 1 85 ? 8.642 -9.109 -7.061 1.00 95.38 85 ASP A CA 1
ATOM 664 C C . ASP A 1 85 ? 8.544 -9.171 -8.591 1.00 95.38 85 ASP A C 1
ATOM 666 O O . ASP A 1 85 ? 9.555 -9.052 -9.269 1.00 95.38 85 ASP A O 1
ATOM 670 N N . ALA A 1 86 ? 7.329 -9.265 -9.146 1.00 93.69 86 ALA A N 1
ATOM 671 C CA . ALA A 1 86 ? 7.131 -9.280 -10.595 1.00 93.69 86 ALA A CA 1
ATOM 672 C C . ALA A 1 86 ? 7.612 -7.992 -11.282 1.00 93.69 86 ALA A C 1
ATOM 674 O O . ALA A 1 86 ? 8.146 -8.060 -12.384 1.00 93.69 86 ALA A O 1
ATOM 675 N N . GLU A 1 87 ? 7.425 -6.826 -10.655 1.00 92.31 87 GLU A N 1
ATOM 676 C CA . GLU A 1 87 ? 7.940 -5.570 -11.205 1.00 92.31 87 GLU A CA 1
ATOM 677 C C . GLU A 1 87 ? 9.469 -5.519 -11.118 1.00 92.31 87 GLU A C 1
ATOM 679 O O . GLU A 1 87 ? 10.126 -5.184 -12.097 1.00 92.31 87 GLU A O 1
ATOM 684 N N . LEU A 1 88 ? 10.048 -5.896 -9.975 1.00 91.00 88 LEU A N 1
ATOM 685 C CA . LEU A 1 88 ? 11.501 -5.907 -9.794 1.00 91.00 88 LEU A CA 1
ATOM 686 C C . LEU A 1 88 ? 12.191 -6.888 -10.749 1.00 91.00 88 LEU A C 1
ATOM 688 O O . LEU A 1 88 ? 13.207 -6.538 -11.334 1.00 91.00 88 LEU A O 1
ATOM 692 N N . GLU A 1 89 ? 11.610 -8.068 -10.979 1.00 91.56 89 GLU A N 1
ATOM 693 C CA . GLU A 1 89 ? 12.117 -9.033 -11.962 1.00 91.56 89 GLU A CA 1
ATOM 694 C C . GLU A 1 89 ? 12.118 -8.466 -13.389 1.00 91.56 89 GLU A C 1
ATOM 696 O O . GLU A 1 89 ? 13.014 -8.782 -14.170 1.00 91.56 89 GLU A O 1
ATOM 701 N N . LEU A 1 90 ? 11.140 -7.630 -13.759 1.00 88.31 90 LEU A N 1
ATOM 702 C CA . LEU A 1 90 ? 11.148 -6.955 -15.061 1.00 88.31 90 LEU A CA 1
ATOM 703 C C . LEU A 1 90 ? 12.283 -5.931 -15.151 1.00 88.31 90 LEU A C 1
ATOM 705 O O . LEU A 1 90 ? 12.899 -5.818 -16.208 1.00 88.31 90 LEU A O 1
ATOM 709 N N . LEU A 1 91 ? 12.572 -5.232 -14.052 1.00 87.06 91 LEU A N 1
ATOM 710 C CA . LEU A 1 91 ? 13.629 -4.223 -13.998 1.00 87.06 91 LEU A CA 1
ATOM 711 C C . LEU A 1 91 ? 15.033 -4.823 -13.960 1.00 87.06 91 LEU A C 1
ATOM 713 O O . LEU A 1 91 ? 15.918 -4.315 -14.633 1.00 87.06 91 LEU A O 1
ATOM 717 N N . ASP A 1 92 ? 15.230 -5.937 -13.256 1.00 83.69 92 ASP A N 1
A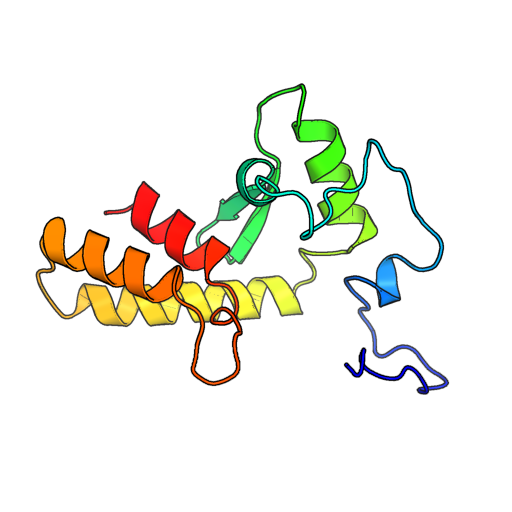TOM 718 C CA . ASP A 1 92 ? 16.534 -6.606 -13.134 1.00 83.69 92 ASP A CA 1
ATOM 719 C C . ASP A 1 92 ? 17.090 -7.110 -14.482 1.00 83.69 92 ASP A C 1
ATOM 721 O O . ASP A 1 92 ? 18.279 -7.416 -14.592 1.00 83.69 92 ASP A O 1
ATOM 725 N N . ASN A 1 93 ? 16.240 -7.232 -15.508 1.00 74.88 93 ASN A N 1
ATOM 726 C CA . ASN A 1 93 ? 16.632 -7.725 -16.827 1.00 74.88 93 ASN A CA 1
ATOM 727 C C . ASN A 1 93 ? 17.191 -6.643 -17.767 1.00 74.88 93 ASN A C 1
ATOM 729 O O . ASN A 1 93 ? 17.805 -7.014 -18.769 1.00 74.88 93 ASN A O 1
ATOM 733 N N . ASP A 1 94 ? 17.032 -5.353 -17.451 1.00 74.69 94 ASP A N 1
ATOM 734 C CA . ASP A 1 94 ? 17.538 -4.247 -18.270 1.00 74.69 94 ASP A CA 1
ATOM 735 C C . ASP A 1 94 ? 18.257 -3.190 -17.406 1.00 74.69 94 ASP A C 1
ATOM 737 O O . ASP A 1 94 ? 17.909 -2.940 -16.255 1.00 74.69 94 ASP A O 1
ATOM 741 N N . ASP A 1 95 ? 19.259 -2.512 -17.972 1.00 79.69 95 ASP A N 1
ATOM 742 C CA . ASP A 1 95 ? 19.923 -1.374 -17.318 1.00 79.69 95 ASP A CA 1
ATOM 743 C C . ASP A 1 95 ? 19.041 -0.115 -17.426 1.00 79.69 95 ASP A C 1
ATOM 745 O O . ASP A 1 95 ? 19.315 0.792 -18.219 1.00 79.69 95 ASP A O 1
ATOM 749 N N . PHE A 1 96 ? 17.961 -0.062 -16.642 1.00 84.06 96 PHE A N 1
ATOM 750 C CA . PHE A 1 96 ? 17.084 1.106 -16.586 1.00 84.06 96 PHE A CA 1
ATOM 751 C C . PHE A 1 96 ? 17.817 2.320 -16.005 1.00 84.06 96 PHE A C 1
ATOM 753 O O . PHE A 1 96 ? 18.416 2.268 -14.928 1.00 84.06 96 PHE A O 1
ATOM 760 N N . ASN A 1 97 ? 17.729 3.456 -16.693 1.00 88.56 97 ASN A N 1
ATOM 761 C CA . ASN A 1 97 ? 18.203 4.730 -16.166 1.00 88.56 97 ASN A CA 1
ATOM 762 C C . ASN A 1 97 ? 17.111 5.455 -15.355 1.00 88.56 97 ASN A C 1
ATOM 764 O O . ASN A 1 97 ? 15.926 5.124 -15.406 1.00 88.56 97 ASN A O 1
ATOM 768 N N . GLU A 1 98 ? 17.509 6.498 -14.624 1.00 88.81 98 GLU A N 1
ATOM 769 C CA . GLU A 1 98 ? 16.609 7.248 -13.738 1.00 88.81 98 GLU A CA 1
ATOM 770 C C . GLU A 1 98 ? 15.375 7.825 -14.466 1.00 88.81 98 GLU A C 1
ATOM 772 O O . GLU A 1 98 ? 14.287 7.898 -13.896 1.00 88.81 98 GLU A O 1
ATOM 777 N N . GLU A 1 99 ? 15.500 8.237 -15.732 1.00 91.75 99 GLU A N 1
ATOM 778 C CA . GLU A 1 99 ? 14.369 8.761 -16.507 1.00 91.75 99 GLU A CA 1
ATOM 779 C C . GLU A 1 99 ? 13.349 7.669 -16.846 1.00 91.75 99 GLU A C 1
ATOM 781 O O . GLU A 1 99 ? 12.141 7.911 -16.768 1.00 91.75 99 GLU A O 1
ATOM 786 N N . GLU A 1 100 ? 13.816 6.465 -17.169 1.00 92.31 100 GLU A N 1
ATOM 787 C CA . GLU A 1 100 ? 12.952 5.327 -17.481 1.00 92.31 100 GLU A CA 1
ATOM 788 C C . GLU A 1 100 ? 12.178 4.870 -16.241 1.00 92.31 100 GLU A C 1
ATOM 790 O O . GLU A 1 100 ? 10.955 4.738 -16.309 1.00 92.31 100 GLU A O 1
ATOM 795 N N . ILE A 1 101 ? 12.840 4.771 -15.081 1.00 93.00 101 ILE A N 1
ATOM 796 C CA . ILE A 1 101 ? 12.178 4.481 -13.797 1.00 93.00 101 ILE A CA 1
ATOM 797 C C . ILE A 1 101 ? 11.118 5.539 -13.468 1.00 93.00 101 ILE A C 1
ATOM 799 O O . ILE A 1 101 ? 9.990 5.209 -13.088 1.00 93.00 101 ILE A O 1
ATOM 803 N N . ARG A 1 102 ? 11.422 6.830 -13.666 1.00 93.38 102 ARG A N 1
ATOM 804 C CA . ARG A 1 102 ? 10.430 7.901 -13.467 1.00 93.38 102 ARG A CA 1
ATOM 805 C C . ARG A 1 102 ? 9.228 7.760 -14.400 1.00 93.38 102 ARG A C 1
ATOM 807 O O . ARG A 1 102 ? 8.123 8.122 -13.997 1.00 93.38 102 ARG A O 1
ATOM 814 N N . ASN A 1 103 ? 9.417 7.292 -15.631 1.00 93.62 103 ASN A N 1
ATOM 815 C CA . ASN A 1 103 ? 8.311 7.069 -16.563 1.00 93.62 103 ASN A CA 1
ATOM 816 C C . ASN A 1 103 ? 7.461 5.863 -16.144 1.00 93.62 103 ASN A C 1
ATOM 818 O O . ASN A 1 103 ? 6.243 5.992 -16.101 1.00 93.62 103 ASN A O 1
ATOM 822 N N . ILE A 1 104 ? 8.078 4.772 -15.685 1.00 93.31 104 ILE A N 1
ATOM 823 C CA . ILE A 1 104 ? 7.356 3.628 -15.106 1.00 93.31 104 ILE A CA 1
ATOM 824 C C . ILE A 1 104 ? 6.501 4.069 -13.908 1.00 93.31 104 ILE A C 1
ATOM 826 O O . ILE A 1 104 ? 5.321 3.731 -13.816 1.00 93.31 104 ILE A O 1
ATOM 830 N N . ILE A 1 105 ? 7.050 4.895 -13.011 1.00 94.25 105 ILE A N 1
ATOM 831 C CA . ILE A 1 105 ? 6.290 5.449 -11.878 1.00 94.25 105 ILE A CA 1
ATOM 832 C C . ILE A 1 105 ? 5.083 6.266 -12.362 1.00 94.25 105 ILE A C 1
ATOM 834 O O . ILE A 1 105 ? 3.997 6.139 -11.791 1.00 94.25 105 ILE A O 1
ATOM 838 N N . LYS A 1 106 ? 5.239 7.094 -13.405 1.00 94.00 106 LYS A N 1
ATOM 839 C CA . LYS A 1 106 ? 4.117 7.855 -13.982 1.00 94.00 106 LYS A CA 1
ATOM 840 C C . LYS A 1 106 ? 3.039 6.926 -14.531 1.00 94.00 106 LYS A C 1
ATOM 842 O O . LYS A 1 106 ? 1.873 7.148 -14.227 1.00 94.00 106 LYS A O 1
ATOM 847 N N . ASP A 1 107 ? 3.414 5.855 -15.220 1.00 92.88 107 ASP A N 1
ATOM 848 C CA . ASP A 1 107 ? 2.463 4.878 -15.762 1.00 92.88 107 ASP A CA 1
ATOM 849 C C . ASP A 1 107 ? 1.648 4.175 -14.660 1.00 92.88 107 ASP A C 1
ATOM 851 O O . ASP A 1 107 ? 0.517 3.741 -14.887 1.00 92.88 107 ASP A O 1
ATOM 855 N N . TYR A 1 108 ? 2.195 4.048 -13.448 1.00 92.44 108 TYR A N 1
ATOM 856 C CA . TYR A 1 108 ? 1.467 3.540 -12.278 1.00 92.44 108 TYR A CA 1
ATOM 857 C C . TYR A 1 108 ? 0.546 4.578 -11.616 1.00 92.44 108 TYR A C 1
ATOM 859 O O . TYR A 1 108 ? -0.367 4.197 -10.874 1.00 92.44 108 TYR A O 1
ATOM 867 N N . LEU A 1 109 ? 0.767 5.869 -11.877 1.00 90.56 109 LEU A N 1
ATOM 868 C CA . LEU A 1 109 ? -0.080 6.982 -11.436 1.00 90.56 109 LEU A CA 1
ATOM 869 C C . LEU A 1 109 ? -1.214 7.295 -12.424 1.00 90.56 109 LEU A C 1
ATOM 871 O O . LEU A 1 109 ? -2.087 8.109 -12.109 1.00 90.56 109 LEU A O 1
ATOM 875 N N . GLU A 1 110 ? -1.228 6.659 -13.592 1.00 92.19 110 GLU A N 1
ATOM 876 C CA . GLU A 1 110 ? -2.315 6.776 -14.556 1.00 92.19 110 GLU A CA 1
ATOM 877 C C . GLU A 1 110 ? -3.425 5.750 -14.293 1.00 92.19 110 GLU A C 1
ATOM 879 O O . GLU A 1 110 ? -3.210 4.652 -13.769 1.00 92.19 110 GLU A O 1
ATOM 884 N N . LEU A 1 111 ? -4.652 6.139 -14.642 1.00 89.88 111 LEU A N 1
ATOM 885 C CA . LEU A 1 111 ? -5.800 5.241 -14.618 1.00 89.88 111 LEU A CA 1
ATOM 886 C C . LEU A 1 111 ? -5.804 4.397 -15.892 1.00 89.88 111 LEU A C 1
ATOM 888 O O . LEU A 1 111 ? -5.512 4.891 -16.979 1.00 89.88 111 LEU A O 1
ATOM 892 N N . ASP A 1 112 ? -6.193 3.136 -15.761 1.00 88.31 112 ASP A N 1
ATOM 893 C CA . ASP A 1 112 ? -6.447 2.268 -16.900 1.00 88.31 112 ASP A CA 1
ATOM 894 C C . ASP A 1 112 ? -7.701 2.700 -17.689 1.00 88.31 112 ASP A C 1
ATOM 896 O O . ASP A 1 112 ? -8.414 3.649 -17.345 1.00 88.31 112 ASP A O 1
ATOM 900 N N . ASN A 1 113 ? -8.002 1.960 -18.758 1.00 89.56 113 ASN A N 1
ATOM 901 C CA . ASN A 1 113 ? -9.164 2.213 -19.615 1.00 89.56 113 ASN A CA 1
ATOM 902 C C . ASN A 1 113 ? -10.515 2.111 -18.876 1.00 89.56 113 ASN A C 1
ATOM 904 O O . ASN A 1 113 ? -11.513 2.641 -19.365 1.00 89.56 113 ASN A O 1
ATOM 908 N N . ASP A 1 114 ? -10.554 1.461 -17.708 1.00 90.94 114 ASP A N 1
ATOM 909 C CA . ASP A 1 114 ? -11.734 1.352 -16.848 1.00 90.94 114 ASP A CA 1
ATOM 910 C C . ASP A 1 114 ? -11.785 2.462 -15.779 1.00 90.94 114 ASP A C 1
ATOM 912 O O . ASP A 1 114 ? -12.675 2.462 -14.918 1.00 90.94 114 ASP A O 1
ATOM 916 N N . GLY A 1 115 ? -10.844 3.409 -15.810 1.00 89.31 115 GLY A N 1
ATOM 917 C CA . GLY A 1 115 ? -10.739 4.492 -14.839 1.00 89.31 115 GLY A CA 1
ATOM 918 C C . GLY A 1 115 ? -10.243 4.022 -13.471 1.00 89.31 115 GLY A C 1
ATOM 919 O O . GLY A 1 115 ? -10.637 4.600 -12.455 1.00 89.31 115 GLY A O 1
ATOM 920 N N . LYS A 1 116 ? -9.432 2.959 -13.414 1.00 87.25 116 LYS A N 1
ATOM 921 C CA . LYS A 1 116 ? -8.907 2.381 -12.170 1.00 87.25 116 LYS A CA 1
ATOM 922 C C . LYS A 1 116 ? -7.389 2.403 -12.136 1.00 87.25 116 LYS A C 1
ATOM 924 O O . LYS A 1 116 ? -6.716 2.250 -13.145 1.00 87.25 116 LYS A O 1
ATOM 929 N N . TYR A 1 117 ? -6.847 2.523 -10.933 1.00 88.88 117 TYR A N 1
ATOM 930 C CA . TYR A 1 117 ? -5.431 2.273 -10.714 1.00 88.88 117 TYR A CA 1
ATOM 931 C C . TYR A 1 117 ? -5.115 0.784 -10.824 1.00 88.88 117 TYR A C 1
ATOM 933 O O . TYR A 1 117 ? -5.902 -0.065 -10.384 1.00 88.88 117 TYR A O 1
ATOM 941 N N . LYS A 1 118 ? -3.915 0.481 -11.328 1.00 90.69 118 LYS A N 1
ATOM 942 C CA . LYS A 1 118 ? -3.357 -0.873 -11.287 1.00 90.69 118 LYS A CA 1
ATOM 943 C C . LYS A 1 118 ? -3.331 -1.386 -9.834 1.00 90.69 118 LYS A C 1
ATOM 945 O O . LYS A 1 118 ? -3.002 -0.621 -8.919 1.00 90.69 118 LYS A O 1
ATOM 950 N N . PRO A 1 119 ? -3.670 -2.664 -9.579 1.00 89.88 119 PRO A N 1
ATOM 951 C CA . PRO A 1 119 ? -3.610 -3.231 -8.237 1.00 89.88 119 PRO A CA 1
ATOM 952 C C . PRO A 1 119 ? -2.237 -3.029 -7.595 1.00 89.88 119 PRO A C 1
ATOM 954 O O . PRO A 1 119 ? -1.214 -3.246 -8.231 1.00 89.88 119 PRO A O 1
ATOM 957 N N . PHE A 1 120 ? -2.229 -2.637 -6.320 1.00 92.94 120 PHE A N 1
ATOM 958 C CA . PHE A 1 120 ? -1.008 -2.431 -5.531 1.00 92.94 120 PHE A CA 1
ATOM 959 C C . PHE A 1 120 ? -0.044 -1.355 -6.063 1.00 92.94 120 PHE A C 1
ATOM 961 O O . PHE A 1 120 ? 1.086 -1.292 -5.583 1.00 92.94 120 PHE A O 1
ATOM 968 N N . CYS A 1 121 ? -0.495 -0.457 -6.952 1.00 93.06 121 CYS A N 1
ATOM 969 C CA . CYS A 1 121 ? 0.329 0.628 -7.497 1.00 93.06 121 CYS A CA 1
ATOM 970 C C . CYS A 1 121 ? 1.056 1.436 -6.413 1.00 93.06 121 CYS A C 1
ATOM 972 O O . CYS A 1 121 ? 2.235 1.713 -6.562 1.00 93.06 121 CYS A O 1
ATOM 974 N N . ALA A 1 122 ? 0.406 1.744 -5.285 1.00 92.94 122 ALA A N 1
ATOM 975 C CA . ALA A 1 122 ? 1.031 2.492 -4.193 1.00 92.94 122 ALA A CA 1
ATOM 976 C C . ALA A 1 122 ? 2.246 1.768 -3.584 1.00 92.94 122 ALA A C 1
ATOM 978 O O . ALA A 1 122 ? 3.228 2.418 -3.243 1.00 92.94 122 ALA A O 1
ATOM 979 N N . ALA A 1 123 ? 2.193 0.436 -3.471 1.00 94.88 123 ALA A N 1
ATOM 980 C CA . ALA A 1 123 ? 3.308 -0.356 -2.957 1.00 94.88 123 ALA A CA 1
ATOM 981 C C . ALA A 1 123 ? 4.453 -0.428 -3.973 1.00 94.88 123 ALA A C 1
ATOM 983 O O . ALA A 1 123 ? 5.608 -0.265 -3.599 1.00 94.88 123 ALA A O 1
ATOM 984 N N . ILE A 1 124 ? 4.122 -0.612 -5.255 1.00 95.25 124 ILE A N 1
ATOM 985 C CA . ILE A 1 124 ? 5.101 -0.645 -6.347 1.00 95.25 124 ILE A CA 1
ATOM 986 C C . ILE A 1 124 ? 5.799 0.712 -6.472 1.00 95.25 124 ILE A C 1
ATOM 988 O O . ILE A 1 124 ? 7.019 0.770 -6.399 1.00 95.25 124 ILE A O 1
ATOM 992 N N . ILE A 1 125 ? 5.037 1.808 -6.560 1.00 94.56 125 ILE A N 1
ATOM 993 C CA . ILE A 1 125 ? 5.570 3.178 -6.618 1.00 94.56 125 ILE A CA 1
ATOM 994 C C . ILE A 1 125 ? 6.494 3.442 -5.428 1.00 94.56 125 ILE A C 1
ATOM 996 O O . ILE A 1 125 ? 7.594 3.950 -5.624 1.00 94.56 125 ILE A O 1
ATOM 1000 N N . TYR A 1 126 ? 6.076 3.074 -4.211 1.00 94.69 126 TYR A N 1
ATOM 1001 C CA . TYR A 1 126 ? 6.910 3.242 -3.024 1.00 94.69 126 TYR A CA 1
ATOM 1002 C C . TYR A 1 126 ? 8.225 2.466 -3.137 1.00 94.69 126 TYR A C 1
ATOM 1004 O O . TYR A 1 126 ? 9.279 3.022 -2.842 1.00 94.69 126 TYR A O 1
ATOM 1012 N N . THR A 1 127 ? 8.191 1.207 -3.578 1.00 93.44 127 THR A N 1
ATOM 1013 C CA . THR A 1 127 ? 9.412 0.423 -3.798 1.00 93.44 127 THR A CA 1
ATOM 1014 C C . THR A 1 127 ? 10.309 1.101 -4.835 1.00 93.44 127 THR A C 1
ATOM 1016 O O . THR A 1 127 ? 11.472 1.365 -4.547 1.00 93.44 127 THR A O 1
ATOM 1019 N N . LEU A 1 128 ? 9.781 1.470 -6.002 1.00 92.81 128 LEU A N 1
ATOM 1020 C CA . LEU A 1 128 ? 10.582 2.103 -7.053 1.00 92.81 128 LEU A CA 1
ATOM 1021 C C . LEU A 1 128 ? 11.234 3.407 -6.576 1.00 92.81 128 LEU A C 1
ATOM 1023 O O . LEU A 1 128 ? 12.411 3.608 -6.820 1.00 92.81 128 LEU A O 1
ATOM 1027 N N . GLN A 1 129 ? 10.518 4.243 -5.819 1.00 92.56 129 GLN A N 1
ATOM 1028 C CA . GLN A 1 129 ? 11.043 5.511 -5.289 1.00 92.56 129 GLN A CA 1
ATOM 1029 C C . GLN A 1 129 ? 12.140 5.368 -4.221 1.00 92.56 129 GLN A C 1
ATOM 1031 O O . GLN A 1 129 ? 12.835 6.344 -3.944 1.00 92.56 129 GLN A O 1
ATOM 1036 N N . ASN A 1 130 ? 12.242 4.215 -3.552 1.00 90.19 130 ASN A N 1
ATOM 1037 C CA . ASN A 1 130 ? 13.191 4.010 -2.450 1.00 90.19 130 ASN A CA 1
ATOM 1038 C C . ASN A 1 130 ? 14.396 3.143 -2.837 1.00 90.19 130 ASN A C 1
ATOM 1040 O O . ASN A 1 130 ? 15.392 3.148 -2.113 1.00 90.19 130 ASN A O 1
ATOM 1044 N N . TYR A 1 131 ? 14.301 2.386 -3.931 1.00 83.81 131 TYR A N 1
ATOM 10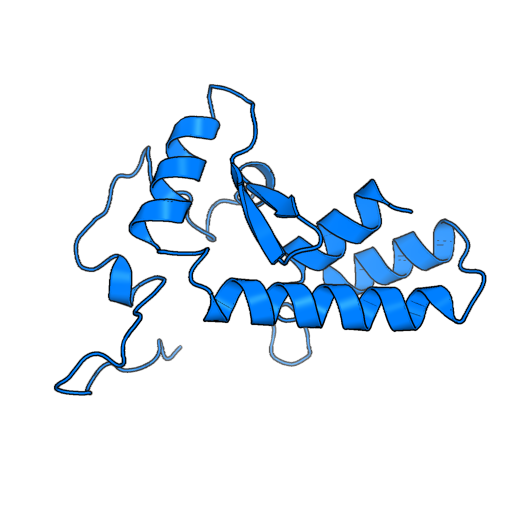45 C CA . TYR A 1 131 ? 15.331 1.433 -4.351 1.00 83.81 131 TYR A CA 1
ATOM 1046 C C . TYR A 1 131 ? 15.985 1.773 -5.700 1.00 83.81 131 TYR A C 1
ATOM 1048 O O . TYR A 1 131 ? 17.031 1.196 -5.994 1.00 83.81 131 TYR A O 1
ATOM 1056 N N . TYR A 1 132 ? 15.426 2.719 -6.464 1.00 79.00 132 TYR A N 1
ATOM 1057 C CA . TYR A 1 132 ? 15.955 3.243 -7.729 1.00 79.00 132 TYR A CA 1
ATOM 1058 C C . TYR A 1 132 ? 15.960 4.777 -7.714 1.00 79.00 132 TYR A C 1
ATOM 1060 O O . TYR A 1 132 ? 16.892 5.361 -8.311 1.00 79.00 132 TYR A O 1
#